Protein AF-A0A0F9KAI5-F1 (afdb_monomer_lite)

pLDDT: mean 71.98, std 8.97, range [52.78, 85.62]

Sequence (52 aa):
MTLIPLSIYFKKGRAKVEIGLAKGKRLYDKRRKLREKAVEQEVKRILKENSR

Structure (mmCIF, N/CA/C/O backbone):
data_AF-A0A0F9KAI5-F1
#
_entry.id   AF-A0A0F9KAI5-F1
#
loop_
_atom_site.group_PDB
_atom_site.id
_atom_site.type_symbol
_atom_site.label_atom_id
_atom_site.label_alt_id
_atom_site.label_comp_id
_atom_site.label_asym_id
_atom_site.label_entity_id
_atom_site.label_seq_id
_atom_site.pdbx_PDB_ins_code
_atom_site.Cartn_x
_atom_site.Cartn_y
_atom_site.Cartn_z
_atom_site.occupancy
_atom_site.B_iso_or_equiv
_atom_site.auth_seq_id
_atom_site.auth_comp_id
_atom_site.auth_asym_id
_atom_site.auth_atom_id
_atom_site.pdbx_PDB_model_num
ATOM 1 N N . MET A 1 1 ? 11.266 -13.141 6.344 1.00 52.78 1 MET A N 1
ATOM 2 C CA . MET A 1 1 ? 11.151 -12.058 5.342 1.00 52.78 1 MET A CA 1
ATOM 3 C C . MET A 1 1 ? 10.569 -12.694 4.098 1.00 52.78 1 MET A C 1
ATOM 5 O O . MET A 1 1 ? 10.942 -13.825 3.824 1.00 52.78 1 MET A O 1
ATOM 9 N N . THR A 1 2 ? 9.634 -12.042 3.416 1.00 60.19 2 THR A N 1
ATOM 10 C CA . THR A 1 2 ? 8.959 -12.617 2.248 1.00 60.19 2 THR A CA 1
ATOM 11 C C . THR A 1 2 ? 9.168 -11.686 1.063 1.00 60.19 2 THR A C 1
ATOM 13 O O . THR A 1 2 ? 8.979 -10.474 1.173 1.00 60.19 2 THR A O 1
ATOM 16 N N . LEU A 1 3 ? 9.598 -12.253 -0.058 1.00 67.38 3 LEU A N 1
ATOM 17 C CA . LEU A 1 3 ? 9.776 -11.538 -1.310 1.00 67.38 3 LEU A CA 1
ATOM 18 C C . LEU A 1 3 ? 8.412 -11.447 -2.005 1.00 67.38 3 LEU A C 1
ATOM 20 O O . LEU A 1 3 ? 7.781 -12.480 -2.218 1.00 67.38 3 LEU A O 1
ATOM 24 N N . ILE A 1 4 ? 7.929 -10.239 -2.300 1.00 69.56 4 ILE A N 1
ATOM 25 C CA . ILE A 1 4 ? 6.607 -10.044 -2.911 1.00 69.56 4 ILE A CA 1
ATOM 26 C C . ILE A 1 4 ? 6.762 -9.187 -4.173 1.00 69.56 4 ILE A C 1
ATOM 28 O O . ILE A 1 4 ? 7.401 -8.132 -4.107 1.00 69.56 4 ILE A O 1
ATOM 32 N N . PRO A 1 5 ? 6.194 -9.602 -5.318 1.00 71.38 5 PRO A N 1
ATOM 33 C CA . PRO A 1 5 ? 6.162 -8.761 -6.507 1.00 71.38 5 PRO A CA 1
ATOM 34 C C . PRO A 1 5 ? 5.211 -7.576 -6.283 1.00 71.38 5 PRO A C 1
ATOM 36 O O . PRO A 1 5 ? 4.074 -7.760 -5.850 1.00 71.38 5 PRO A O 1
ATOM 39 N N . LEU A 1 6 ? 5.682 -6.360 -6.562 1.00 72.69 6 LEU A N 1
ATOM 40 C CA . LEU A 1 6 ? 4.897 -5.126 -6.460 1.00 72.69 6 LEU A CA 1
ATOM 41 C C . LEU A 1 6 ? 4.220 -4.784 -7.788 1.00 72.69 6 LEU A C 1
ATOM 43 O O . LEU A 1 6 ? 3.053 -4.405 -7.804 1.00 72.69 6 LEU A O 1
ATOM 47 N N . SER A 1 7 ? 4.936 -4.936 -8.902 1.00 68.19 7 SER A N 1
ATOM 48 C CA . SER A 1 7 ? 4.411 -4.642 -10.234 1.00 68.19 7 SER A CA 1
ATOM 49 C C . SER A 1 7 ? 5.174 -5.420 -11.310 1.00 68.19 7 SER A C 1
ATOM 51 O O . SER A 1 7 ? 6.357 -5.729 -11.150 1.00 68.19 7 SER A O 1
ATOM 53 N N . ILE A 1 8 ? 4.499 -5.760 -12.410 1.00 71.69 8 ILE A N 1
ATOM 54 C CA . ILE A 1 8 ? 5.127 -6.324 -13.611 1.00 71.69 8 ILE A CA 1
ATOM 55 C C . ILE A 1 8 ? 4.890 -5.334 -14.744 1.00 71.69 8 ILE A C 1
ATOM 57 O O . ILE A 1 8 ? 3.746 -4.997 -15.037 1.00 71.69 8 ILE A O 1
ATOM 61 N N . TYR A 1 9 ? 5.960 -4.863 -15.379 1.00 79.62 9 TYR A N 1
ATOM 62 C CA . TYR A 1 9 ? 5.880 -3.912 -16.481 1.00 79.62 9 TYR A CA 1
ATOM 63 C C . TYR A 1 9 ? 6.770 -4.331 -17.646 1.00 79.62 9 TYR A C 1
ATOM 65 O O . TYR A 1 9 ? 7.874 -4.845 -17.473 1.00 79.62 9 TYR A O 1
ATOM 73 N N . PHE A 1 10 ? 6.304 -4.093 -18.867 1.00 77.69 10 PHE A N 1
ATOM 74 C CA . PHE A 1 10 ? 7.060 -4.408 -20.073 1.00 77.69 10 PHE A CA 1
ATOM 75 C C . PHE A 1 10 ? 7.894 -3.197 -20.491 1.00 77.69 10 PHE A C 1
ATOM 77 O O . PHE A 1 10 ? 7.367 -2.111 -20.716 1.00 77.69 10 PHE A O 1
ATOM 84 N N . LYS A 1 11 ? 9.214 -3.367 -20.608 1.00 75.00 11 LYS A N 1
ATOM 85 C CA . LYS A 1 11 ? 10.123 -2.329 -21.113 1.00 75.00 11 LYS A CA 1
ATOM 86 C C . LYS A 1 11 ? 11.034 -2.924 -22.178 1.00 75.00 11 LYS A C 1
ATOM 88 O O . LYS A 1 11 ? 11.801 -3.838 -21.887 1.00 75.00 11 LYS A O 1
ATOM 93 N N . LYS A 1 12 ? 10.976 -2.373 -23.398 1.00 74.50 12 LYS A N 1
ATOM 94 C CA . LYS A 1 12 ? 11.786 -2.796 -24.561 1.00 74.50 12 LYS A CA 1
ATOM 95 C C . LYS A 1 12 ? 11.676 -4.306 -24.853 1.00 74.50 12 LYS A C 1
ATOM 97 O O . LYS A 1 12 ? 12.685 -4.999 -24.926 1.00 74.50 12 LYS A O 1
ATOM 102 N N . GLY A 1 13 ? 10.446 -4.823 -24.939 1.00 80.69 13 GLY A N 1
ATOM 103 C CA . GLY A 1 13 ? 10.179 -6.236 -25.252 1.00 80.69 13 GLY A CA 1
ATOM 104 C C . GLY A 1 13 ? 10.515 -7.233 -24.136 1.00 80.69 13 GLY A C 1
ATOM 105 O O . GLY A 1 13 ? 10.443 -8.436 -24.359 1.00 80.69 13 GLY A O 1
ATOM 106 N N . ARG A 1 14 ? 10.878 -6.765 -22.932 1.00 70.81 14 ARG A N 1
ATOM 107 C CA . ARG A 1 14 ? 11.162 -7.618 -21.768 1.00 70.81 14 ARG A CA 1
ATOM 108 C C . ARG A 1 14 ? 10.224 -7.287 -20.613 1.00 70.81 14 ARG A C 1
ATOM 110 O O . ARG A 1 14 ? 10.044 -6.112 -20.286 1.00 70.81 14 ARG A O 1
ATOM 117 N N . ALA A 1 15 ? 9.658 -8.317 -19.987 1.00 75.25 15 ALA A N 1
ATOM 118 C CA . ALA A 1 15 ? 8.916 -8.182 -18.740 1.00 75.25 15 ALA A CA 1
ATOM 119 C C . ALA A 1 15 ? 9.900 -7.917 -17.596 1.00 75.25 15 ALA A C 1
ATOM 121 O O . ALA A 1 15 ? 10.837 -8.684 -17.376 1.00 75.25 15 ALA A O 1
ATOM 122 N N . LYS A 1 16 ? 9.706 -6.814 -16.882 1.00 76.62 16 LYS A N 1
ATOM 123 C CA . LYS A 1 16 ? 10.427 -6.474 -15.661 1.00 76.62 16 LYS A CA 1
ATOM 124 C C . LYS A 1 16 ? 9.477 -6.617 -14.488 1.00 76.62 16 LYS A C 1
ATOM 126 O O . LYS A 1 16 ? 8.355 -6.125 -14.539 1.00 76.62 16 LYS A O 1
ATOM 131 N N . VAL A 1 17 ? 9.947 -7.282 -13.442 1.00 72.69 17 VAL A N 1
ATOM 132 C CA . VAL A 1 17 ? 9.213 -7.437 -12.189 1.00 72.69 17 VAL A CA 1
ATOM 133 C C . VAL A 1 17 ? 9.889 -6.552 -11.157 1.00 72.69 17 VAL A C 1
ATOM 135 O O . VAL A 1 17 ? 11.082 -6.698 -10.895 1.00 72.69 17 VAL A O 1
ATOM 138 N N . GLU A 1 18 ? 9.141 -5.615 -10.597 1.00 69.12 18 GLU A N 1
ATOM 139 C CA . GLU A 1 18 ? 9.565 -4.864 -9.427 1.00 69.12 18 GLU A CA 1
ATOM 140 C C . GLU A 1 18 ? 9.233 -5.683 -8.185 1.00 69.12 18 GLU A C 1
ATOM 142 O O . GLU A 1 18 ? 8.092 -6.111 -7.987 1.00 69.12 18 GLU A O 1
ATOM 147 N N . ILE A 1 19 ? 10.243 -5.936 -7.361 1.00 65.94 19 ILE A N 1
ATOM 148 C CA . ILE A 1 19 ? 10.131 -6.831 -6.218 1.00 65.94 19 ILE A CA 1
ATOM 149 C C . ILE A 1 19 ? 10.423 -6.046 -4.942 1.00 65.94 19 ILE A C 1
ATOM 151 O O . ILE A 1 19 ? 11.455 -5.390 -4.830 1.00 65.94 19 ILE A O 1
ATOM 155 N N . GLY A 1 20 ? 9.516 -6.137 -3.972 1.00 68.12 20 GLY A N 1
ATOM 156 C CA . GLY A 1 20 ? 9.666 -5.539 -2.652 1.00 68.12 20 GLY A CA 1
ATOM 157 C C . GLY A 1 20 ? 9.992 -6.584 -1.587 1.00 68.12 20 GLY A C 1
ATOM 158 O O . GLY A 1 20 ? 9.448 -7.693 -1.581 1.00 68.12 20 GLY A O 1
ATOM 159 N N . LEU A 1 21 ? 10.854 -6.219 -0.637 1.00 61.28 21 LEU A N 1
ATOM 160 C CA . LEU A 1 21 ? 11.055 -6.990 0.589 1.00 61.28 21 LEU A CA 1
ATOM 161 C C . LEU A 1 21 ? 9.964 -6.621 1.592 1.00 61.28 21 LEU A C 1
ATOM 163 O O . LEU A 1 21 ? 9.947 -5.515 2.129 1.00 61.28 21 LEU A O 1
ATOM 167 N N . ALA A 1 22 ? 9.065 -7.559 1.880 1.00 64.12 22 ALA A N 1
ATOM 168 C CA . ALA A 1 22 ? 8.002 -7.350 2.849 1.00 64.12 22 ALA A CA 1
ATOM 169 C C . ALA A 1 22 ? 8.134 -8.327 4.024 1.00 64.12 22 ALA A C 1
ATOM 171 O O . ALA A 1 22 ? 8.340 -9.533 3.874 1.00 64.12 22 ALA A O 1
ATOM 172 N N . LYS A 1 23 ? 7.977 -7.818 5.246 1.00 61.28 23 LYS A N 1
ATOM 173 C CA . LYS A 1 23 ? 7.750 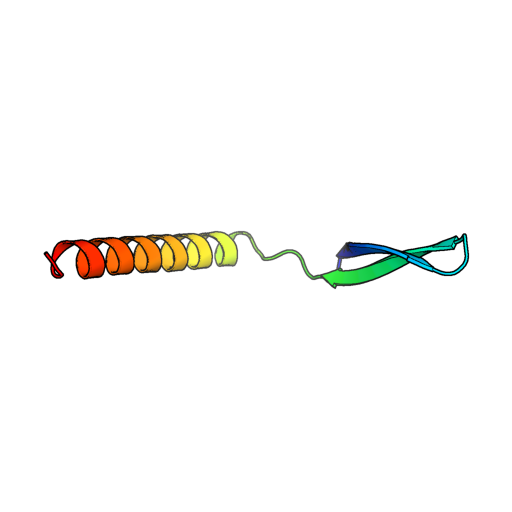-8.659 6.426 1.00 61.28 23 LYS A CA 1
ATOM 174 C C . LYS A 1 23 ? 6.241 -8.812 6.586 1.00 61.28 23 LYS A C 1
ATOM 176 O O . LYS A 1 23 ? 5.545 -7.821 6.794 1.00 61.28 23 LYS A O 1
ATOM 181 N N . GLY A 1 24 ? 5.728 -10.039 6.473 1.00 62.34 24 GLY A N 1
ATOM 182 C CA . GLY A 1 24 ? 4.317 -10.319 6.745 1.00 62.34 24 GLY A CA 1
ATOM 183 C C . GLY A 1 24 ? 3.916 -9.760 8.115 1.00 62.34 24 GLY A C 1
ATOM 184 O O . GLY A 1 24 ? 4.606 -10.000 9.108 1.00 62.34 24 GLY A O 1
ATOM 185 N N . LYS A 1 25 ? 2.833 -8.974 8.170 1.00 59.25 25 LYS A N 1
ATOM 186 C CA . LYS A 1 25 ? 2.343 -8.398 9.432 1.00 59.25 25 LYS A CA 1
ATOM 187 C C . LYS A 1 25 ? 1.931 -9.518 10.388 1.00 59.25 25 LYS A C 1
ATOM 189 O O . LYS A 1 25 ? 1.202 -10.429 9.981 1.00 59.25 25 LYS A O 1
ATOM 194 N N . ARG A 1 26 ? 2.369 -9.434 11.650 1.00 58.81 26 ARG A N 1
ATOM 195 C CA . ARG A 1 26 ? 1.969 -10.379 12.704 1.00 58.81 26 ARG A CA 1
ATOM 196 C C . ARG A 1 26 ? 0.445 -10.317 12.870 1.00 58.81 26 ARG A C 1
ATOM 198 O O . ARG A 1 26 ? -0.159 -9.260 12.691 1.00 58.81 26 ARG A O 1
ATOM 205 N N 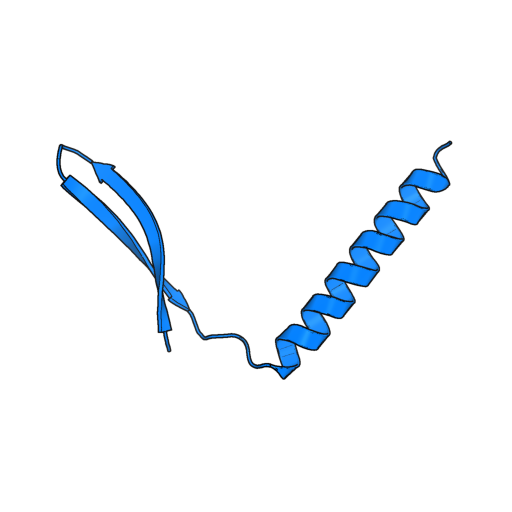. LEU A 1 27 ? -0.195 -11.448 13.184 1.00 59.59 27 LEU A N 1
ATOM 206 C CA . LEU A 1 27 ? -1.664 -11.550 13.292 1.00 59.59 27 LEU A CA 1
ATOM 207 C C . LEU A 1 27 ? -2.261 -10.529 14.279 1.00 59.59 27 LEU A C 1
ATOM 209 O O . LEU A 1 27 ? -3.357 -10.020 14.050 1.00 59.59 27 LEU A O 1
ATOM 213 N N . TYR A 1 28 ? -1.504 -10.182 15.321 1.00 61.00 28 TYR A N 1
ATOM 214 C CA . TYR A 1 28 ? -1.840 -9.133 16.281 1.00 61.00 28 TYR A CA 1
ATOM 215 C C . TYR A 1 28 ? -2.041 -7.758 15.613 1.00 61.00 28 TYR A C 1
ATOM 217 O O . TYR A 1 28 ? -3.079 -7.119 15.795 1.00 61.00 28 TYR A O 1
ATOM 225 N N . ASP A 1 29 ? -1.122 -7.355 14.733 1.00 61.12 29 ASP A N 1
ATOM 226 C CA . ASP A 1 29 ? -1.172 -6.061 14.039 1.00 61.12 29 ASP A CA 1
ATOM 227 C C . ASP A 1 29 ? -2.318 -5.990 13.022 1.00 61.12 29 ASP A C 1
ATOM 229 O O . ASP A 1 29 ? -2.840 -4.911 12.732 1.00 61.12 29 ASP A O 1
ATOM 233 N N . LYS A 1 30 ? -2.747 -7.141 12.481 1.00 62.62 30 LYS A N 1
ATOM 234 C CA . LYS A 1 30 ? -3.910 -7.206 11.584 1.00 62.62 30 LYS A CA 1
ATOM 235 C C . LYS A 1 30 ? -5.198 -6.843 12.320 1.00 62.62 30 LYS A C 1
ATOM 237 O O . LYS A 1 30 ? -5.996 -6.097 11.764 1.00 62.62 30 LYS A O 1
ATOM 242 N N . ARG A 1 31 ? -5.390 -7.313 13.561 1.00 70.69 31 ARG A N 1
ATOM 243 C CA . ARG A 1 31 ? -6.590 -6.989 14.356 1.00 70.69 31 ARG A CA 1
ATOM 244 C C . ARG A 1 31 ? -6.671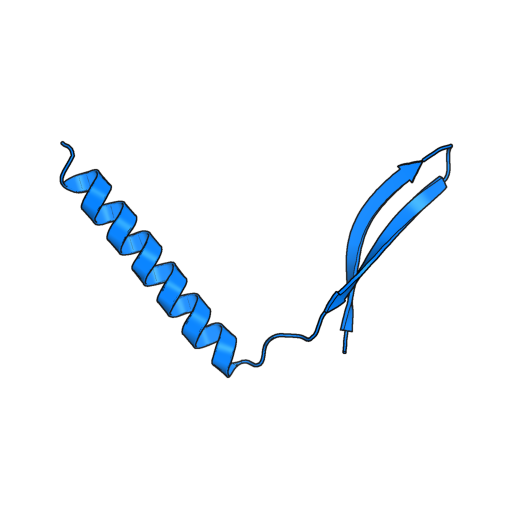 -5.497 14.660 1.00 70.69 31 ARG A C 1
ATOM 246 O O . ARG A 1 31 ? -7.728 -4.904 14.471 1.00 70.69 31 ARG A O 1
ATOM 253 N N . ARG A 1 32 ? -5.552 -4.884 15.060 1.00 73.50 32 ARG A N 1
ATOM 254 C CA . ARG A 1 32 ? -5.482 -3.435 15.297 1.00 73.50 32 ARG A CA 1
ATOM 255 C C . ARG A 1 32 ? -5.792 -2.642 14.024 1.00 73.50 32 ARG A C 1
ATOM 257 O O . ARG A 1 32 ? -6.686 -1.806 14.044 1.00 73.50 32 ARG A O 1
ATOM 264 N N . LYS A 1 33 ? -5.148 -2.981 12.901 1.00 77.94 33 LYS A N 1
ATOM 265 C CA . LYS A 1 33 ? -5.376 -2.303 11.614 1.00 77.94 33 LYS A CA 1
ATOM 266 C C . LYS A 1 33 ? -6.816 -2.456 11.104 1.00 77.94 33 LYS A C 1
ATOM 268 O O . LYS A 1 33 ? -7.350 -1.533 10.500 1.00 77.94 33 LYS A O 1
ATOM 273 N N . LEU A 1 34 ? -7.438 -3.617 11.316 1.00 77.56 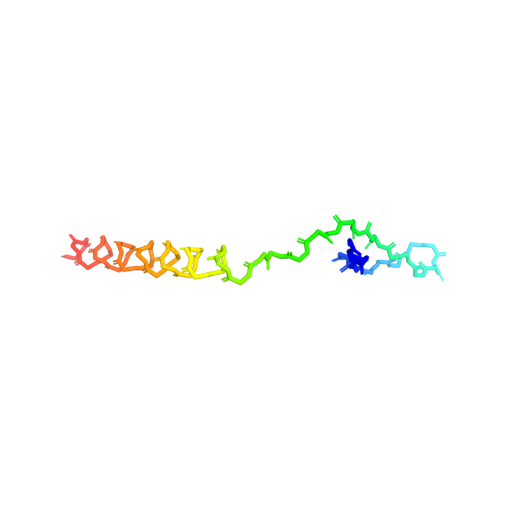34 LEU A N 1
ATOM 274 C CA . LEU A 1 34 ? -8.838 -3.845 10.944 1.00 77.56 34 LEU A CA 1
ATOM 275 C C . LEU A 1 34 ? -9.788 -2.985 11.779 1.00 77.56 34 LEU A C 1
ATOM 277 O O . LEU A 1 34 ? -10.700 -2.394 11.212 1.00 77.56 34 LEU A O 1
ATOM 281 N N . ARG A 1 35 ? -9.545 -2.869 13.091 1.00 78.75 35 ARG A N 1
ATOM 282 C CA . ARG A 1 35 ? -10.321 -1.980 13.967 1.00 78.75 35 ARG A CA 1
ATOM 283 C C . ARG A 1 35 ? -10.162 -0.518 13.565 1.00 78.75 35 ARG A C 1
ATOM 285 O O . ARG A 1 35 ? -11.163 0.155 13.381 1.00 78.75 35 ARG A O 1
ATOM 292 N N . GLU A 1 36 ? -8.930 -0.055 13.357 1.00 81.25 36 GLU A N 1
ATOM 293 C CA . GLU A 1 36 ? -8.653 1.323 12.922 1.00 81.25 36 GLU A CA 1
ATOM 294 C C . GLU A 1 36 ? -9.363 1.646 11.598 1.00 81.25 36 GLU A C 1
ATOM 296 O O . GLU A 1 36 ? -10.026 2.673 11.490 1.00 81.25 36 GLU A O 1
ATOM 301 N N . LYS A 1 37 ? -9.318 0.733 10.618 1.00 85.06 37 LYS A N 1
ATOM 302 C CA . LYS A 1 37 ? -10.017 0.906 9.337 1.00 85.06 37 LYS A CA 1
ATOM 303 C C . LYS A 1 37 ? -11.543 0.922 9.490 1.00 85.06 37 LYS A C 1
ATOM 305 O O . LYS A 1 37 ? -12.203 1.679 8.785 1.00 85.06 37 LYS A O 1
ATOM 310 N N . ALA A 1 38 ? -12.100 0.088 10.369 1.00 83.56 38 ALA A N 1
ATOM 311 C CA . ALA A 1 38 ? -13.539 0.058 10.630 1.00 83.56 38 ALA A CA 1
ATOM 312 C C . ALA A 1 38 ? -14.016 1.366 11.279 1.00 83.56 38 ALA A C 1
ATOM 314 O O . ALA A 1 38 ? -14.972 1.967 10.799 1.00 83.56 38 ALA A O 1
ATOM 315 N N . VAL A 1 39 ? -13.285 1.852 12.288 1.00 85.62 39 VAL A N 1
ATOM 316 C CA . VAL A 1 39 ? -13.563 3.136 12.948 1.00 85.62 39 VAL A CA 1
ATOM 317 C C . VAL A 1 39 ? -13.468 4.290 11.951 1.00 85.62 39 VAL A C 1
ATOM 319 O O . VAL A 1 39 ? -14.359 5.129 11.892 1.00 85.62 39 VAL A O 1
ATOM 322 N N . GLU A 1 40 ? -12.436 4.317 11.104 1.00 84.69 40 GLU A N 1
ATOM 323 C CA . GLU A 1 40 ? -12.290 5.360 10.083 1.00 84.69 40 GLU A CA 1
ATOM 324 C C . GLU A 1 40 ? -13.465 5.363 9.085 1.00 84.69 40 GLU A C 1
ATOM 326 O O . GLU A 1 40 ? -13.929 6.423 8.665 1.00 84.69 40 GLU A O 1
ATOM 331 N N . GLN A 1 41 ? -13.971 4.186 8.704 1.00 85.06 41 GLN A N 1
ATOM 332 C CA . GLN A 1 41 ? -15.138 4.067 7.827 1.00 85.06 41 GLN A CA 1
ATOM 333 C C . GLN A 1 41 ? -16.434 4.527 8.502 1.00 85.06 41 GLN A C 1
ATOM 335 O O . GLN A 1 41 ? -17.254 5.175 7.853 1.00 85.06 41 GLN A O 1
ATOM 340 N N . GLU A 1 42 ? -16.615 4.217 9.782 1.00 83.19 42 GLU A N 1
ATOM 341 C CA . GLU A 1 42 ? -17.779 4.636 10.564 1.00 83.19 42 GLU A CA 1
ATOM 342 C C . GLU A 1 42 ? -17.802 6.154 10.768 1.00 83.19 42 GLU A C 1
ATOM 344 O O . GLU A 1 42 ? -18.801 6.800 10.464 1.00 83.19 42 GLU A O 1
ATOM 349 N N . VAL A 1 43 ? -16.663 6.750 11.132 1.00 83.69 43 VAL A N 1
ATOM 350 C CA . VAL A 1 43 ? -16.511 8.209 11.238 1.00 83.69 43 VAL A CA 1
ATOM 351 C C . VAL A 1 43 ? -16.816 8.890 9.902 1.00 83.69 43 VAL A C 1
ATOM 353 O O . VAL A 1 43 ? -17.570 9.860 9.860 1.00 83.69 43 VAL A O 1
ATOM 356 N N . LYS A 1 44 ? -16.300 8.359 8.785 1.00 82.56 44 LYS A N 1
ATOM 357 C CA . LYS A 1 44 ? -16.621 8.876 7.442 1.00 82.56 44 LYS A CA 1
ATOM 358 C C . LYS A 1 44 ? -18.111 8.783 7.114 1.00 82.56 44 LYS A C 1
ATOM 360 O O . LYS A 1 44 ? -18.627 9.663 6.429 1.00 82.56 44 LYS A O 1
ATOM 365 N N . ARG A 1 45 ? -18.801 7.734 7.573 1.00 82.25 45 ARG A N 1
ATOM 366 C CA . ARG A 1 45 ? -20.247 7.576 7.374 1.00 82.25 45 ARG A CA 1
ATOM 367 C C . ARG A 1 45 ? -21.025 8.624 8.171 1.00 82.25 45 ARG A C 1
ATOM 369 O O . ARG A 1 45 ? -21.847 9.306 7.573 1.00 82.25 45 ARG A O 1
ATOM 376 N N . ILE A 1 46 ? -20.700 8.814 9.450 1.00 83.19 46 ILE A N 1
ATOM 377 C CA . ILE A 1 46 ? -21.352 9.801 10.329 1.00 83.19 46 ILE A CA 1
ATOM 378 C C . ILE A 1 46 ? -21.147 11.229 9.806 1.00 83.19 46 ILE A C 1
ATOM 380 O O . ILE A 1 46 ? -22.095 12.004 9.711 1.00 83.19 46 ILE A O 1
ATOM 384 N N . LEU A 1 47 ? -19.923 11.575 9.393 1.00 80.12 47 LEU A N 1
ATOM 385 C CA . LEU A 1 47 ? -19.627 12.889 8.807 1.00 80.12 47 LEU A CA 1
ATOM 386 C C . LEU A 1 47 ? -20.436 13.154 7.526 1.00 80.12 47 LEU A C 1
ATOM 388 O O . LEU A 1 47 ? -20.862 14.281 7.278 1.00 80.12 47 LEU A O 1
ATOM 392 N N . LYS A 1 48 ? -20.668 12.115 6.714 1.00 73.69 48 LYS A N 1
ATOM 393 C CA . LYS A 1 48 ? -21.489 12.203 5.498 1.00 73.69 48 LYS A CA 1
ATOM 394 C C . LYS A 1 48 ? -22.991 12.305 5.799 1.00 73.69 48 LYS A C 1
ATOM 396 O O . LYS A 1 48 ? -23.731 12.860 4.997 1.00 73.69 48 LYS A O 1
ATOM 401 N N . GLU A 1 49 ? -23.444 11.751 6.917 1.00 76.50 49 GLU A N 1
ATOM 402 C CA . GLU A 1 49 ? -24.850 11.773 7.332 1.00 76.50 49 GLU A CA 1
ATOM 403 C C . GLU A 1 49 ? -25.250 13.131 7.927 1.00 76.50 49 GLU A C 1
ATOM 405 O O . GLU A 1 49 ? -26.296 13.655 7.569 1.00 76.50 49 GLU A O 1
ATOM 410 N N . ASN A 1 50 ? -24.365 13.765 8.706 1.00 66.69 50 ASN A N 1
ATOM 411 C CA . ASN A 1 50 ? -24.572 15.105 9.285 1.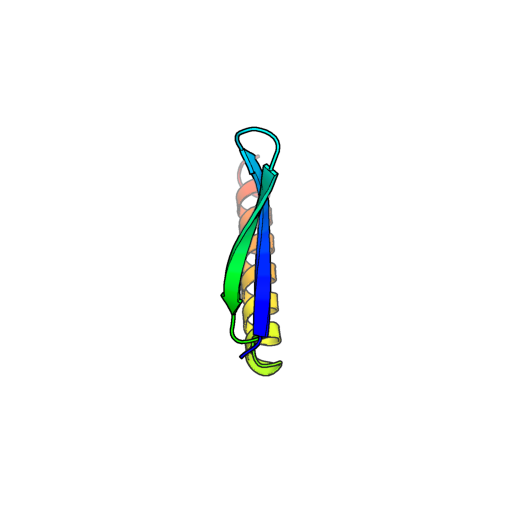00 66.69 50 ASN A CA 1
ATOM 412 C C . ASN A 1 50 ? -24.410 16.277 8.292 1.00 66.69 50 ASN A C 1
ATOM 414 O O . ASN A 1 50 ? -24.536 17.434 8.685 1.00 66.69 50 ASN A O 1
ATOM 418 N N . SER A 1 51 ? -24.056 16.004 7.034 1.00 60.75 51 SER A N 1
ATOM 419 C CA . SER A 1 51 ? -23.894 17.011 5.967 1.00 60.75 51 SER A CA 1
ATOM 420 C C . SER A 1 51 ? -25.075 17.043 4.985 1.00 60.75 51 SER A C 1
ATOM 422 O O . SER A 1 51 ? -24.955 17.593 3.889 1.00 60.75 51 SER A O 1
ATOM 424 N N . ARG A 1 52 ? -26.211 16.459 5.380 1.00 55.25 52 ARG A N 1
ATOM 425 C CA . ARG A 1 52 ? -27.536 16.654 4.779 1.00 55.25 52 ARG A CA 1
ATOM 426 C C . ARG A 1 52 ? -28.408 17.46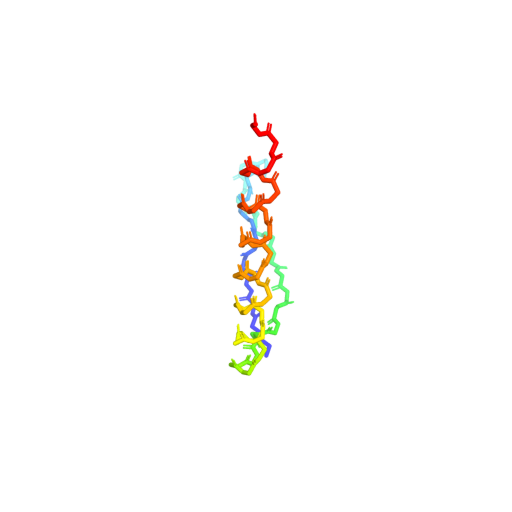1 5.725 1.00 55.25 52 ARG A C 1
ATOM 428 O O . ARG A 1 52 ? -29.229 18.233 5.191 1.00 55.25 52 ARG A O 1
#

Organism: NCBI:txid412755

InterPro domains:
  IPR000037 SsrA-binding protein [PF01668] (1-48)
  IPR000037 SsrA-binding protein [PTHR30308] (1-50)
  IPR023620 Small protein B [G3DSA:2.40.280.10] (1-27)
  IPR023620 Small protein B [SSF74982] (1-30)

Foldseek 3Di:
DDKDFPDWDDDPNDIDTDIDDDDPDDPVVVVVVVVVVVVVVVVVVVVVVVVD

Secondary structure (DSSP, 8-state):
-EEEEEEEEEETTEEEEEEEEEPPPPHHHHHHHHHHHHHHHHHHHHHHHTT-

Radius of gyration: 18.93 Å; chains: 1; bounding box: 39×30×42 Å